Protein AF-A0A2B7ZSB8-F1 (afdb_monomer_lite)

Foldseek 3Di:
DQDLLLVLVLCLLCQVVDPAAEDEEEPVCQVVQVVSQVSNVVRHPHYYYCYNVDDPVVLLVVLLPDQEAEEELDPSQQSNQVSQHQYEYEYQAPVCVVRGRDHPNYHYFWDDDPDDPDPVVCVPDPVSSRVTSHPRGSVSSVVVCVVCVVVD

Sequence (152 aa):
QWPNERWAKLIEKIKDDFDCIFITGSKKDIENSEVLCSLAKAGAKNVHSLAGQFNLNEMICILRNSSLVITIDTGIAHLAAALNKTQLCLIRQVFHMQWRPWGENVHTIYHKYNNVPNKDAAFKKKIFFDYCLENVSVEMVYNKYKEIKSQL

Secondary structure (DSSP, 8-state):
---HHHHHHHHHHHGGG-S-EEE---GGGHHHHHHHHHHHHTT-SSEEE-TTT--HHHHHHHHHH-S-EEEESSHHHHHHHHTT--EEEE---TTHHHHS--STTEEEE----S--S-TTTGGG-HHHHHHHHHT--HHHHHHHHHHHGGG-

Structure (mmCIF, N/CA/C/O backbone):
data_AF-A0A2B7ZSB8-F1
#
_entry.id   AF-A0A2B7ZSB8-F1
#
loop_
_atom_site.group_PDB
_atom_site.id
_atom_site.type_symbol
_atom_site.label_atom_id
_atom_site.label_alt_id
_atom_site.label_comp_id
_atom_site.label_asym_id
_atom_site.label_entity_id
_atom_site.label_seq_id
_atom_site.pdbx_PDB_ins_code
_atom_site.Cartn_x
_atom_site.Cartn_y
_atom_site.Cartn_z
_atom_site.occupancy
_atom_site.B_iso_or_equiv
_atom_site.auth_seq_id
_atom_site.auth_comp_id
_atom_site.auth_asym_id
_atom_site.auth_atom_id
_atom_site.pdbx_PDB_model_num
ATOM 1 N N . GLN A 1 1 ? 11.094 5.403 -3.869 1.00 83.25 1 GLN A N 1
ATOM 2 C CA . GLN A 1 1 ? 9.839 5.150 -3.119 1.00 83.25 1 GLN A CA 1
ATOM 3 C C . GLN A 1 1 ? 8.786 6.129 -3.631 1.00 83.25 1 GLN A C 1
ATOM 5 O O . GLN A 1 1 ? 9.171 7.081 -4.299 1.00 83.25 1 GLN A O 1
ATOM 10 N N . TRP A 1 2 ? 7.491 5.903 -3.392 1.00 91.31 2 TRP A N 1
ATOM 11 C CA . TRP A 1 2 ? 6.488 6.936 -3.689 1.00 91.31 2 TRP A CA 1
ATOM 12 C C . TRP A 1 2 ? 6.487 7.931 -2.517 1.00 91.31 2 TRP A C 1
ATOM 14 O O . TRP A 1 2 ? 6.567 7.459 -1.381 1.00 91.31 2 TRP A O 1
ATOM 24 N N . PRO A 1 3 ? 6.477 9.257 -2.756 1.00 92.44 3 PRO A N 1
ATOM 25 C CA . PRO A 1 3 ? 6.617 10.249 -1.688 1.00 92.44 3 PRO A CA 1
ATOM 26 C C . PRO A 1 3 ? 5.586 10.076 -0.566 1.00 92.44 3 PRO A C 1
ATOM 28 O O . PRO A 1 3 ? 4.410 9.814 -0.841 1.00 92.44 3 PRO A O 1
ATOM 31 N N . ASN A 1 4 ? 6.006 10.261 0.688 1.00 94.25 4 ASN A N 1
ATOM 32 C CA . ASN A 1 4 ? 5.135 10.085 1.854 1.00 94.25 4 ASN A CA 1
ATOM 33 C C . ASN A 1 4 ? 3.936 11.042 1.824 1.00 94.25 4 ASN A C 1
ATOM 35 O O . ASN A 1 4 ? 2.838 10.663 2.213 1.00 94.25 4 ASN A O 1
ATOM 39 N N . GLU A 1 5 ? 4.095 12.246 1.276 1.00 94.50 5 GLU A N 1
ATOM 40 C CA . GLU A 1 5 ? 3.010 13.215 1.107 1.00 94.50 5 GLU A CA 1
ATOM 41 C C . GLU A 1 5 ? 1.927 12.688 0.160 1.00 94.50 5 GLU A C 1
ATOM 43 O O . GLU A 1 5 ? 0.744 12.978 0.332 1.00 94.50 5 GLU A O 1
ATOM 48 N N . ARG A 1 6 ? 2.311 11.900 -0.851 1.00 95.69 6 ARG A N 1
ATOM 49 C CA . ARG A 1 6 ? 1.358 11.287 -1.782 1.00 95.69 6 ARG A CA 1
ATOM 50 C C . ARG A 1 6 ? 0.660 10.088 -1.156 1.00 95.69 6 ARG A C 1
ATOM 52 O O . ARG A 1 6 ? -0.555 9.971 -1.305 1.00 95.69 6 ARG A O 1
ATOM 59 N N . TRP A 1 7 ? 1.389 9.259 -0.408 1.00 96.19 7 TRP A N 1
ATOM 60 C CA . TRP A 1 7 ? 0.782 8.200 0.400 1.00 96.19 7 TRP A CA 1
ATOM 61 C C . TRP A 1 7 ? -0.226 8.767 1.401 1.00 96.19 7 TRP A C 1
ATOM 63 O O . TRP A 1 7 ? -1.350 8.282 1.454 1.00 96.19 7 TRP A O 1
ATOM 73 N N . ALA A 1 8 ? 0.132 9.820 2.137 1.00 96.12 8 ALA A N 1
ATOM 74 C CA . ALA A 1 8 ? -0.745 10.451 3.119 1.00 96.12 8 ALA A CA 1
ATOM 75 C C . ALA A 1 8 ? -2.029 10.998 2.474 1.00 96.12 8 ALA A C 1
ATOM 77 O O . ALA A 1 8 ? -3.122 10.710 2.954 1.00 96.12 8 ALA A O 1
ATOM 78 N N . LYS A 1 9 ? -1.916 11.698 1.336 1.00 96.06 9 LYS A N 1
ATOM 79 C CA . LYS A 1 9 ? -3.078 12.175 0.563 1.00 96.06 9 LYS A CA 1
ATOM 80 C C . LYS A 1 9 ? -3.949 11.039 0.028 1.00 96.06 9 LYS A C 1
ATOM 82 O O . LYS A 1 9 ? -5.166 11.177 -0.038 1.00 96.06 9 LYS A O 1
ATOM 87 N N . LEU A 1 10 ? -3.347 9.923 -0.387 1.00 97.00 10 LEU A N 1
ATOM 88 C CA . LEU A 1 10 ? -4.106 8.747 -0.808 1.00 97.00 10 LEU A CA 1
ATOM 89 C C . LEU A 1 10 ? -4.860 8.134 0.374 1.00 97.00 10 LEU A C 1
ATOM 91 O O . LEU A 1 10 ? -6.052 7.876 0.246 1.00 97.00 10 LEU A O 1
ATOM 95 N N . ILE A 1 11 ? -4.183 7.944 1.512 1.00 96.69 11 ILE A N 1
ATOM 96 C CA . ILE A 1 11 ? -4.782 7.439 2.753 1.00 96.69 11 ILE A CA 1
ATOM 97 C C . ILE A 1 11 ? -5.970 8.317 3.150 1.00 96.69 11 ILE A C 1
ATOM 99 O O . ILE A 1 11 ? -7.056 7.798 3.379 1.00 96.69 11 ILE A O 1
ATOM 103 N N . GLU A 1 12 ? -5.805 9.639 3.141 1.00 95.12 12 GLU A N 1
ATOM 104 C CA . GLU A 1 12 ? -6.879 10.588 3.443 1.00 95.12 12 GLU A CA 1
ATOM 105 C C . GLU A 1 12 ? -8.120 10.388 2.558 1.00 95.12 12 GLU A C 1
ATOM 107 O O . GLU A 1 12 ? -9.242 10.502 3.046 1.00 95.12 12 GLU A O 1
ATOM 112 N N . LYS A 1 13 ? -7.928 10.055 1.276 1.00 95.31 13 LYS A N 1
ATOM 113 C CA . LYS A 1 13 ? -9.011 9.849 0.303 1.00 95.31 13 LYS A CA 1
ATOM 114 C C . LYS A 1 13 ? -9.750 8.519 0.429 1.00 95.31 13 LYS A C 1
ATOM 116 O O . LYS A 1 13 ? -10.858 8.423 -0.096 1.00 95.31 13 LYS A O 1
ATOM 121 N N . ILE A 1 14 ? -9.131 7.501 1.025 1.00 95.25 14 ILE A N 1
ATOM 122 C CA . ILE A 1 14 ? -9.694 6.141 1.104 1.00 95.25 14 ILE A CA 1
ATOM 123 C C . ILE A 1 14 ? -10.042 5.716 2.531 1.00 95.25 14 ILE A C 1
ATOM 125 O O . ILE A 1 14 ? -10.678 4.687 2.712 1.00 95.25 14 ILE A O 1
ATOM 129 N N . LYS A 1 15 ? -9.627 6.482 3.546 1.00 93.75 15 LYS A N 1
ATOM 130 C CA . LYS A 1 15 ? -9.753 6.127 4.969 1.00 93.75 15 LYS A CA 1
ATOM 131 C C . LYS A 1 15 ? -11.164 5.728 5.403 1.00 93.75 15 LYS A C 1
ATOM 133 O O . LYS A 1 15 ? -11.288 4.865 6.255 1.00 93.75 15 LYS A O 1
ATOM 138 N N . ASP A 1 16 ? -12.200 6.348 4.839 1.00 92.69 16 ASP A N 1
ATOM 139 C CA . ASP A 1 16 ? -13.584 6.133 5.277 1.00 92.69 16 ASP A CA 1
ATOM 140 C C . ASP A 1 16 ? -14.125 4.772 4.804 1.00 92.69 16 ASP A C 1
ATOM 142 O O . ASP A 1 16 ? -15.182 4.336 5.250 1.00 92.69 16 ASP A O 1
ATOM 146 N N . ASP A 1 17 ? -13.380 4.088 3.930 1.00 93.44 17 ASP A N 1
ATOM 147 C CA . ASP A 1 17 ? -13.711 2.765 3.406 1.00 93.44 17 ASP A CA 1
ATOM 148 C C . ASP A 1 17 ? -13.032 1.621 4.180 1.00 93.44 17 ASP A C 1
ATOM 150 O O . ASP A 1 17 ? -13.282 0.455 3.880 1.00 93.44 17 ASP A O 1
ATOM 154 N N . PHE A 1 18 ? -12.162 1.925 5.153 1.00 92.81 18 PHE A N 1
ATOM 155 C CA . PHE A 1 18 ? -11.386 0.922 5.886 1.00 92.81 18 PHE A CA 1
ATOM 156 C C . PHE A 1 18 ? -11.367 1.200 7.390 1.00 92.81 18 PHE A C 1
ATOM 158 O O . PHE A 1 18 ? -11.020 2.296 7.823 1.00 92.81 18 PHE A O 1
ATOM 165 N N . ASP A 1 19 ? -11.618 0.168 8.199 1.00 91.94 19 ASP A N 1
ATOM 166 C CA . ASP A 1 19 ? -11.548 0.279 9.662 1.00 91.94 19 ASP A CA 1
ATOM 167 C C . ASP A 1 19 ? -10.132 0.601 10.158 1.00 91.94 19 ASP A C 1
ATOM 169 O O . ASP A 1 19 ? -9.959 1.368 11.106 1.00 91.94 19 ASP A O 1
ATOM 173 N N . CYS A 1 20 ? -9.120 0.013 9.511 1.00 94.06 20 CYS A N 1
ATOM 174 C CA . CYS A 1 20 ? -7.710 0.130 9.868 1.00 94.06 20 CYS A CA 1
ATOM 175 C C . CYS A 1 20 ? -6.823 0.139 8.620 1.00 94.06 20 CYS A C 1
ATOM 177 O O . CYS A 1 20 ? -7.020 -0.645 7.692 1.00 94.06 20 CYS A O 1
ATOM 179 N N . ILE A 1 21 ? -5.782 0.974 8.638 1.00 96.12 21 ILE A N 1
ATOM 180 C CA . ILE A 1 21 ? -4.743 1.019 7.604 1.00 96.12 21 ILE A CA 1
ATOM 181 C C . ILE A 1 21 ? -3.390 0.716 8.246 1.00 96.12 21 ILE A C 1
ATOM 183 O O . ILE A 1 21 ? -2.941 1.412 9.160 1.00 96.12 21 ILE A O 1
ATOM 187 N N . PHE A 1 22 ? -2.717 -0.310 7.729 1.00 96.31 22 PHE A N 1
ATOM 188 C CA . PHE A 1 22 ? -1.401 -0.729 8.198 1.00 96.31 22 PHE A CA 1
ATOM 189 C C . PHE A 1 22 ? -0.312 -0.378 7.187 1.00 96.31 22 PHE A C 1
ATOM 191 O O . PHE A 1 22 ? -0.361 -0.793 6.030 1.00 96.31 22 PHE A O 1
ATOM 198 N N . ILE A 1 23 ? 0.703 0.354 7.640 1.00 95.94 23 ILE A N 1
ATOM 199 C CA . ILE A 1 23 ? 1.911 0.642 6.867 1.00 95.94 23 ILE A CA 1
ATOM 200 C C . ILE A 1 23 ? 2.951 -0.410 7.234 1.00 95.94 23 ILE A C 1
ATOM 202 O O . ILE A 1 23 ? 3.318 -0.557 8.398 1.00 95.94 23 ILE A O 1
ATOM 206 N N . THR A 1 24 ? 3.402 -1.172 6.245 1.00 94.81 24 THR A N 1
ATOM 207 C CA . THR A 1 24 ? 4.331 -2.288 6.443 1.00 94.81 24 THR A CA 1
ATOM 208 C C . THR A 1 24 ? 5.684 -1.998 5.806 1.00 94.81 24 THR A C 1
ATOM 210 O O . THR A 1 24 ? 5.816 -1.144 4.930 1.00 94.81 24 THR A O 1
ATOM 213 N N . GLY A 1 25 ? 6.704 -2.722 6.253 1.00 92.56 25 GLY A N 1
ATOM 214 C CA . GLY A 1 25 ? 8.066 -2.560 5.770 1.00 92.56 25 GLY A CA 1
ATOM 215 C C . GLY A 1 25 ? 9.046 -3.405 6.569 1.00 92.56 25 GLY A C 1
ATOM 216 O O . GLY A 1 25 ? 8.696 -4.019 7.579 1.00 92.56 25 GLY A O 1
ATOM 217 N N . SER A 1 26 ? 10.289 -3.447 6.110 1.00 93.19 26 SER A N 1
ATOM 218 C CA . SER A 1 26 ? 11.379 -4.083 6.842 1.00 93.19 26 SER A CA 1
ATOM 219 C C . SER A 1 26 ? 11.836 -3.212 8.019 1.00 93.19 26 SER A C 1
ATOM 221 O O . SER A 1 26 ? 11.394 -2.077 8.188 1.00 93.19 26 SER A O 1
ATOM 223 N N . LYS A 1 27 ? 12.799 -3.700 8.810 1.00 94.62 27 LYS A N 1
ATOM 224 C CA . LYS A 1 27 ? 13.434 -2.901 9.875 1.00 94.62 27 LYS A CA 1
ATOM 225 C C . LYS A 1 27 ? 14.059 -1.593 9.369 1.00 94.62 27 LYS A C 1
ATOM 227 O O . LYS A 1 27 ? 14.171 -0.644 10.129 1.00 94.62 27 LYS A O 1
ATOM 232 N N . LYS A 1 28 ? 14.457 -1.534 8.093 1.00 95.25 28 LYS A N 1
ATOM 233 C CA . LYS A 1 28 ? 15.032 -0.326 7.479 1.00 95.25 28 LYS A CA 1
ATOM 234 C C . LYS A 1 28 ? 13.978 0.735 7.156 1.00 95.25 28 LYS A C 1
ATOM 236 O O . LYS A 1 28 ? 14.337 1.876 6.906 1.00 95.25 28 LYS A O 1
ATOM 241 N N . ASP A 1 29 ? 12.702 0.358 7.153 1.00 94.62 29 ASP A N 1
ATOM 242 C CA . ASP A 1 29 ? 11.590 1.224 6.767 1.00 94.62 29 ASP A CA 1
ATOM 243 C C . ASP A 1 29 ? 10.865 1.826 7.982 1.00 94.62 29 ASP A C 1
ATOM 245 O O . ASP A 1 29 ? 9.878 2.531 7.791 1.00 94.62 29 ASP A O 1
ATOM 249 N N . ILE A 1 30 ? 11.323 1.553 9.215 1.00 96.50 30 ILE A N 1
ATOM 250 C CA . ILE A 1 30 ? 10.674 1.993 10.465 1.00 96.50 30 ILE A CA 1
ATOM 251 C C . ILE A 1 30 ? 10.502 3.513 10.482 1.00 96.50 30 ILE A C 1
ATOM 253 O O . ILE A 1 30 ? 9.370 3.989 10.502 1.00 96.50 30 ILE A O 1
ATOM 257 N N . GLU A 1 31 ? 11.603 4.258 10.373 1.00 96.75 31 GLU A N 1
ATOM 258 C CA . GLU A 1 31 ? 11.595 5.726 10.420 1.00 96.75 31 GLU A CA 1
ATOM 259 C C . GLU A 1 31 ? 10.701 6.319 9.320 1.00 96.75 31 GLU A C 1
ATOM 261 O O . GLU A 1 31 ? 9.824 7.141 9.582 1.00 96.75 31 GLU A O 1
ATOM 266 N N . ASN A 1 32 ? 10.840 5.835 8.081 1.00 95.81 32 ASN A N 1
ATOM 267 C CA . ASN A 1 32 ? 10.019 6.314 6.970 1.00 95.81 32 ASN A CA 1
ATOM 268 C C . ASN A 1 32 ? 8.521 6.009 7.169 1.00 95.81 32 ASN A C 1
ATOM 270 O O . ASN A 1 32 ? 7.664 6.819 6.814 1.00 95.81 32 ASN A O 1
ATOM 274 N N . SER A 1 33 ? 8.195 4.849 7.743 1.00 95.38 33 SER A N 1
ATOM 275 C CA . SER A 1 33 ? 6.812 4.446 8.021 1.00 95.38 33 SER A CA 1
ATOM 276 C C . SER A 1 33 ? 6.199 5.262 9.158 1.00 95.38 33 SER A C 1
ATOM 278 O O . SER A 1 33 ? 5.019 5.594 9.099 1.00 95.38 33 SER A O 1
ATOM 280 N N . GLU A 1 34 ? 6.986 5.636 10.168 1.00 95.00 34 GLU A N 1
ATOM 281 C CA . GLU A 1 34 ? 6.561 6.528 11.253 1.00 95.00 34 GLU A CA 1
ATOM 282 C C . GLU A 1 34 ? 6.287 7.952 10.758 1.00 95.00 34 GLU A C 1
ATOM 284 O O . GLU A 1 34 ? 5.270 8.548 11.133 1.00 95.00 34 GLU A O 1
ATOM 289 N N . VAL A 1 35 ? 7.133 8.473 9.861 1.00 95.75 35 VAL A N 1
ATOM 290 C CA . VAL A 1 35 ? 6.884 9.749 9.170 1.00 95.75 35 VAL A CA 1
ATOM 291 C C . VAL A 1 35 ? 5.563 9.684 8.406 1.00 95.75 35 VAL A C 1
ATOM 293 O O . VAL A 1 35 ? 4.706 10.552 8.583 1.00 95.75 35 VAL A O 1
ATOM 296 N N . LEU A 1 36 ? 5.349 8.635 7.607 1.00 95.75 36 LEU A N 1
ATOM 297 C CA . LEU A 1 36 ? 4.101 8.472 6.863 1.00 95.75 36 LEU A CA 1
ATOM 298 C C . LEU A 1 36 ? 2.882 8.346 7.790 1.00 95.75 36 LEU A C 1
ATOM 300 O O . LEU A 1 36 ? 1.877 9.018 7.567 1.00 95.75 36 LEU A O 1
ATOM 304 N N . CYS A 1 37 ? 2.965 7.535 8.847 1.00 94.00 37 CYS A N 1
ATOM 305 C CA . CYS A 1 37 ? 1.917 7.444 9.863 1.00 94.00 37 CYS A CA 1
ATOM 306 C C . CYS A 1 37 ? 1.575 8.815 10.448 1.00 94.00 37 CYS A C 1
ATOM 308 O O . CYS A 1 37 ? 0.399 9.134 10.608 1.00 94.00 37 CYS A O 1
ATOM 310 N N . SER A 1 38 ? 2.586 9.622 10.765 1.00 93.50 38 SER A N 1
ATOM 311 C CA . SER A 1 38 ? 2.394 10.948 11.356 1.00 93.50 38 SER A CA 1
ATOM 312 C C . SER A 1 38 ? 1.684 11.898 10.392 1.00 93.50 38 SER A C 1
ATOM 314 O O . SER A 1 38 ? 0.737 12.572 10.791 1.00 93.50 38 SER A O 1
ATOM 316 N N . LEU A 1 39 ? 2.065 11.890 9.110 1.00 94.50 39 LEU A N 1
ATOM 317 C CA . LEU A 1 39 ? 1.387 12.668 8.068 1.00 94.50 39 LEU A CA 1
ATOM 318 C C . LEU A 1 39 ? -0.059 12.200 7.849 1.00 94.50 39 LEU A C 1
ATOM 320 O O . LEU A 1 39 ? -0.965 13.016 7.701 1.00 94.50 39 LEU A O 1
ATOM 324 N N . ALA A 1 40 ? -0.289 10.887 7.849 1.00 91.38 40 ALA A N 1
ATOM 325 C CA . ALA A 1 40 ? -1.603 10.300 7.606 1.00 91.38 40 ALA A CA 1
ATOM 326 C C . ALA A 1 40 ? -2.582 10.511 8.773 1.00 91.38 40 ALA A C 1
ATOM 328 O O . ALA A 1 40 ? -3.782 10.656 8.540 1.00 91.38 40 ALA A O 1
ATOM 329 N N . LYS A 1 41 ? -2.092 10.576 10.019 1.00 83.06 41 LYS A N 1
ATOM 330 C CA . LYS A 1 41 ? -2.922 10.786 11.220 1.00 83.06 41 LYS A CA 1
ATOM 331 C C . LYS A 1 41 ? -3.652 12.128 11.249 1.00 83.06 41 LYS A C 1
ATOM 333 O O . LYS A 1 41 ? -4.689 12.229 11.897 1.00 83.06 41 LYS A O 1
ATOM 338 N N . ALA A 1 42 ? -3.166 13.131 10.517 1.00 73.56 42 ALA A N 1
ATOM 339 C CA . ALA A 1 42 ? -3.899 14.382 10.326 1.00 73.56 42 ALA A CA 1
ATOM 340 C C . ALA A 1 42 ? -5.232 14.163 9.583 1.00 73.56 42 ALA A C 1
ATOM 342 O O . ALA A 1 42 ? -6.190 14.901 9.798 1.00 73.56 42 ALA A O 1
ATOM 343 N N . GLY A 1 43 ? -5.299 13.127 8.740 1.00 69.56 43 GLY A N 1
ATOM 344 C CA . GLY A 1 43 ? -6.471 12.767 7.954 1.00 69.56 43 GLY A CA 1
ATOM 345 C C . GLY A 1 43 ? -7.248 11.565 8.495 1.00 69.56 43 GLY A C 1
ATOM 346 O O . GLY A 1 43 ? -8.466 11.560 8.369 1.00 69.56 43 GLY A O 1
ATOM 347 N N . ALA A 1 44 ? -6.603 10.557 9.091 1.00 78.81 44 ALA A N 1
ATOM 348 C CA . ALA A 1 44 ? -7.216 9.265 9.429 1.00 78.81 44 ALA A CA 1
ATOM 349 C C . ALA A 1 44 ? -6.864 8.785 10.850 1.00 78.81 44 ALA A C 1
ATOM 351 O O . ALA A 1 44 ? -5.704 8.814 11.254 1.00 78.81 44 ALA A O 1
ATOM 352 N N . LYS A 1 45 ? -7.859 8.304 11.612 1.00 75.88 45 LYS A N 1
ATOM 353 C CA . LYS A 1 45 ? -7.678 7.944 13.034 1.00 75.88 45 LYS A CA 1
ATOM 354 C C . LYS A 1 45 ? -6.958 6.604 13.254 1.00 75.88 45 LYS A C 1
ATOM 356 O O . LYS A 1 45 ? -6.172 6.500 14.190 1.00 75.88 45 LYS A O 1
ATOM 361 N N . ASN A 1 46 ? -7.169 5.622 12.375 1.00 91.25 46 ASN A N 1
ATOM 362 C CA . ASN A 1 46 ? -6.715 4.237 12.566 1.00 91.25 46 ASN A CA 1
ATOM 363 C C . ASN A 1 46 ? -5.597 3.853 11.582 1.00 91.25 46 ASN A C 1
ATOM 365 O O . ASN A 1 46 ? -5.729 2.917 10.792 1.00 91.25 46 ASN A O 1
ATOM 369 N N . VAL A 1 47 ? -4.494 4.610 11.599 1.00 95.12 47 VAL A N 1
ATOM 370 C CA . VAL A 1 47 ? -3.305 4.343 10.771 1.00 95.12 47 VAL A CA 1
ATOM 371 C C . VAL A 1 47 ? -2.127 3.947 11.656 1.00 95.12 47 VAL A C 1
ATOM 373 O O . VAL A 1 47 ? -1.691 4.729 12.508 1.00 95.12 47 VAL A O 1
ATOM 376 N N . HIS A 1 48 ? -1.580 2.753 11.427 1.00 95.25 48 HIS A N 1
ATOM 377 C CA . HIS A 1 48 ? -0.535 2.165 12.267 1.00 95.25 48 HIS A CA 1
ATOM 378 C C . HIS A 1 48 ? 0.652 1.669 11.440 1.00 95.25 48 HIS A C 1
ATOM 380 O O . HIS A 1 48 ? 0.478 1.051 10.391 1.00 95.25 48 HIS A O 1
ATOM 386 N N . SER A 1 49 ? 1.865 1.905 11.940 1.00 95.81 49 SER A N 1
ATOM 387 C CA . SER A 1 49 ? 3.083 1.336 11.368 1.00 95.81 49 SER A CA 1
ATOM 388 C C . SER A 1 49 ? 3.320 -0.031 11.994 1.00 95.81 49 SER A C 1
ATOM 390 O O . SER A 1 49 ? 3.362 -0.158 13.216 1.00 95.81 49 SER A O 1
ATOM 392 N N . LEU A 1 50 ? 3.482 -1.036 11.140 1.00 95.75 50 LEU A N 1
ATOM 393 C CA . LEU A 1 50 ? 3.909 -2.395 11.470 1.00 95.75 50 LEU A CA 1
ATOM 394 C C . LEU A 1 50 ? 5.324 -2.678 10.932 1.00 95.75 50 LEU A C 1
ATOM 396 O O . LEU A 1 50 ? 5.772 -3.828 10.907 1.00 95.75 50 LEU A O 1
ATOM 400 N N . ALA A 1 51 ? 6.025 -1.651 10.441 1.00 96.00 51 ALA A N 1
ATOM 401 C CA . ALA A 1 51 ? 7.345 -1.806 9.847 1.00 96.00 51 ALA A CA 1
ATOM 402 C C . ALA A 1 51 ? 8.331 -2.424 10.848 1.00 96.00 51 ALA A C 1
ATOM 404 O O . ALA A 1 51 ? 8.411 -2.018 12.004 1.00 96.00 51 ALA A O 1
ATOM 405 N N . GLY A 1 52 ? 9.061 -3.448 10.405 1.00 95.00 52 GLY A N 1
ATOM 406 C CA . GLY A 1 52 ? 10.048 -4.153 11.223 1.00 95.00 52 GLY A CA 1
ATOM 407 C C . GLY A 1 52 ? 9.492 -5.007 12.369 1.00 95.00 52 GLY A C 1
ATOM 408 O O . GLY A 1 52 ? 10.299 -5.631 13.057 1.00 95.00 52 GLY A O 1
ATOM 409 N N . GLN A 1 53 ? 8.168 -5.068 12.561 1.00 95.56 53 GLN A N 1
ATOM 410 C CA . GLN A 1 53 ? 7.540 -5.824 13.655 1.00 95.56 53 GLN A CA 1
ATOM 411 C C . GLN A 1 53 ? 7.334 -7.304 13.325 1.00 95.56 53 GLN A C 1
ATOM 413 O O . GLN A 1 53 ? 7.355 -8.131 14.229 1.00 95.56 53 GLN A O 1
ATOM 418 N N . PHE A 1 54 ? 7.174 -7.635 12.041 1.00 93.88 54 PHE A N 1
ATOM 419 C CA . PHE A 1 54 ? 6.838 -8.984 11.591 1.00 93.88 54 PHE A CA 1
ATOM 420 C C . PHE A 1 54 ? 7.924 -9.591 10.709 1.00 93.88 54 PHE A C 1
ATOM 422 O O . PHE A 1 54 ? 8.529 -8.919 9.866 1.00 93.88 54 PHE A O 1
ATOM 429 N N . ASN A 1 55 ? 8.141 -10.892 10.876 1.00 94.00 55 ASN A N 1
ATOM 430 C CA . ASN A 1 55 ? 8.902 -11.697 9.933 1.00 94.00 55 ASN A CA 1
ATOM 431 C C . ASN A 1 55 ? 8.054 -12.045 8.691 1.00 94.00 55 ASN A C 1
ATOM 433 O O . ASN A 1 55 ? 6.876 -11.703 8.590 1.00 94.00 55 ASN A O 1
ATOM 437 N N . LEU A 1 56 ? 8.657 -12.735 7.720 1.00 92.25 56 LEU A N 1
ATOM 438 C CA . LEU A 1 56 ? 7.999 -13.054 6.452 1.00 92.25 56 LEU A CA 1
ATOM 439 C C . LEU A 1 56 ? 6.734 -13.919 6.617 1.00 92.25 56 LEU A C 1
ATOM 441 O O . LEU A 1 56 ? 5.734 -13.669 5.947 1.00 92.25 56 LEU A O 1
ATOM 445 N N . ASN A 1 57 ? 6.763 -14.908 7.513 1.00 94.12 57 ASN A N 1
ATOM 446 C CA . ASN A 1 57 ? 5.628 -15.805 7.746 1.00 94.12 57 ASN A CA 1
ATOM 447 C C . ASN A 1 57 ? 4.464 -15.064 8.413 1.00 94.12 57 ASN A C 1
ATOM 449 O O . ASN A 1 57 ? 3.311 -15.237 8.030 1.00 94.12 57 ASN A O 1
ATOM 453 N N . GLU A 1 58 ? 4.766 -14.194 9.372 1.00 95.44 58 GLU A N 1
ATOM 454 C CA . GLU A 1 58 ? 3.764 -13.347 10.025 1.00 95.44 58 GLU A CA 1
ATOM 455 C C . GLU A 1 58 ? 3.176 -12.322 9.049 1.00 95.44 58 GLU A C 1
ATOM 457 O O . GLU A 1 58 ? 1.964 -12.118 9.018 1.00 95.44 58 GLU A O 1
ATOM 462 N N . MET A 1 59 ? 4.006 -11.742 8.178 1.00 95.69 59 MET A N 1
ATOM 463 C CA . MET A 1 59 ? 3.546 -10.838 7.124 1.00 95.69 59 MET A CA 1
ATOM 464 C C . MET A 1 59 ? 2.566 -11.529 6.169 1.00 95.69 59 MET A C 1
ATOM 466 O O . MET A 1 59 ? 1.557 -10.939 5.793 1.00 95.69 59 MET A O 1
ATOM 470 N N . ILE A 1 60 ? 2.804 -12.796 5.816 1.00 95.69 60 ILE A N 1
ATOM 471 C CA . ILE A 1 60 ? 1.852 -13.591 5.026 1.00 95.69 60 ILE A CA 1
ATOM 47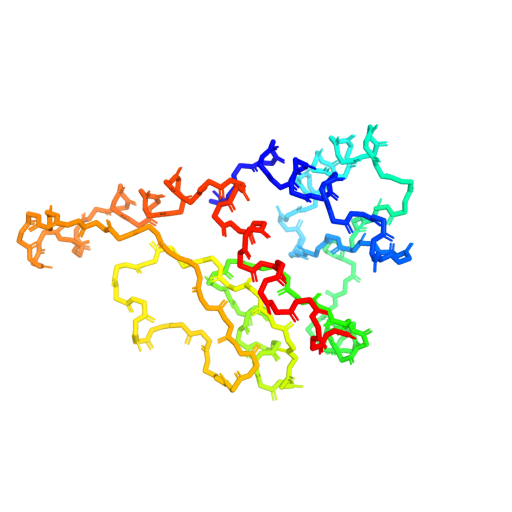2 C C . ILE A 1 60 ? 0.495 -13.686 5.738 1.00 95.69 60 ILE A C 1
ATOM 474 O O . ILE A 1 60 ? -0.542 -13.569 5.084 1.00 95.69 60 ILE A O 1
ATOM 478 N N . CYS A 1 61 ? 0.473 -13.854 7.063 1.00 95.69 61 CYS A N 1
ATOM 479 C CA . CYS A 1 61 ? -0.771 -13.858 7.836 1.00 95.69 61 CYS A CA 1
ATOM 480 C C . CYS A 1 61 ? -1.483 -12.500 7.794 1.00 95.69 61 CYS A C 1
ATOM 482 O O . CYS A 1 61 ? -2.701 -12.470 7.620 1.00 95.69 61 CYS A O 1
ATOM 484 N N . ILE A 1 62 ? -0.749 -11.387 7.884 1.00 95.00 62 ILE A N 1
ATOM 485 C CA . ILE A 1 62 ? -1.323 -10.040 7.741 1.00 95.00 62 ILE A CA 1
ATOM 486 C C . ILE A 1 62 ? -1.928 -9.855 6.343 1.00 95.00 62 ILE A C 1
ATOM 488 O O . ILE A 1 62 ? -3.103 -9.514 6.225 1.00 95.00 62 ILE A O 1
ATOM 492 N N . LEU A 1 63 ? -1.173 -10.166 5.285 1.00 96.19 63 LEU A N 1
ATOM 493 C CA . LEU A 1 63 ? -1.642 -10.067 3.898 1.00 96.19 63 LEU A CA 1
ATOM 494 C C . LEU A 1 63 ? -2.867 -10.953 3.639 1.00 96.19 63 LEU A C 1
ATOM 496 O O . LEU A 1 63 ? -3.775 -10.568 2.912 1.00 96.19 63 LEU A O 1
ATOM 500 N N . ARG A 1 64 ? -2.945 -12.141 4.250 1.00 96.00 64 ARG A N 1
ATOM 501 C CA . ARG A 1 64 ? -4.128 -13.008 4.128 1.00 96.00 64 ARG A CA 1
ATOM 502 C C . ARG A 1 64 ? -5.404 -12.360 4.661 1.00 96.00 64 ARG A C 1
ATOM 504 O O . ARG A 1 64 ? -6.469 -12.664 4.127 1.00 96.00 64 ARG A O 1
ATOM 511 N N . ASN A 1 65 ? -5.300 -11.481 5.650 1.00 94.44 65 ASN A N 1
ATOM 512 C CA . ASN A 1 65 ? -6.439 -10.825 6.291 1.00 94.44 65 ASN A CA 1
ATOM 513 C C . ASN A 1 65 ? -6.687 -9.393 5.784 1.00 94.44 65 ASN A C 1
ATOM 515 O O . ASN A 1 65 ? -7.613 -8.743 6.254 1.00 94.44 65 ASN A O 1
ATOM 519 N N . SER A 1 66 ? -5.896 -8.887 4.833 1.00 95.38 66 SER A N 1
ATOM 520 C CA . SER A 1 66 ? -6.119 -7.560 4.253 1.00 95.38 66 SER A CA 1
ATOM 521 C C . SER A 1 66 ? -7.132 -7.610 3.109 1.00 95.38 66 SER A C 1
ATOM 523 O O . SER A 1 66 ? -6.972 -8.427 2.196 1.00 95.38 66 SER A O 1
ATOM 525 N N . SER A 1 67 ? -8.101 -6.693 3.107 1.00 95.75 67 SER A N 1
ATOM 526 C CA . SER A 1 67 ? -9.053 -6.518 1.998 1.00 95.75 67 SER A CA 1
ATOM 527 C C . SER A 1 67 ? -8.391 -5.932 0.746 1.00 95.75 67 SER A C 1
ATOM 529 O O . SER A 1 67 ? -8.717 -6.316 -0.371 1.00 95.75 67 SER A O 1
ATOM 531 N N . LEU A 1 68 ? -7.419 -5.031 0.928 1.00 97.25 68 LEU A N 1
ATOM 532 C CA . LEU A 1 68 ? -6.676 -4.387 -0.153 1.00 97.25 68 LEU A CA 1
ATOM 533 C C . LEU A 1 68 ? -5.204 -4.212 0.228 1.00 97.25 68 LEU A C 1
ATOM 535 O O . LEU A 1 68 ? -4.889 -3.767 1.331 1.00 97.25 68 LEU A O 1
ATOM 539 N N . VAL A 1 69 ? -4.307 -4.478 -0.721 1.00 97.38 69 VAL A N 1
ATOM 540 C CA . VAL A 1 69 ? -2.877 -4.160 -0.607 1.00 97.38 69 VAL A CA 1
ATOM 541 C C . VAL A 1 69 ? -2.518 -3.070 -1.614 1.00 97.38 69 VAL A C 1
ATOM 543 O O . VAL A 1 69 ? -2.597 -3.283 -2.820 1.00 97.38 69 VAL A O 1
ATOM 546 N N . ILE A 1 70 ? -2.090 -1.898 -1.146 1.00 97.12 70 ILE A N 1
ATOM 547 C CA . ILE A 1 70 ? -1.538 -0.853 -2.021 1.00 97.12 70 ILE A CA 1
ATOM 548 C C . ILE A 1 70 ? -0.029 -0.817 -1.816 1.00 97.12 70 ILE A C 1
ATOM 550 O O . ILE A 1 70 ? 0.448 -0.623 -0.702 1.00 97.12 70 ILE A O 1
ATOM 554 N N . THR A 1 71 ? 0.732 -1.045 -2.882 1.00 94.75 71 THR A N 1
ATOM 555 C CA . THR A 1 71 ? 2.183 -1.236 -2.783 1.00 94.75 71 THR A CA 1
ATOM 556 C C . THR A 1 71 ? 2.909 -0.756 -4.034 1.00 94.75 71 THR A C 1
ATOM 558 O O . THR A 1 71 ? 2.299 -0.386 -5.036 1.00 94.75 71 THR A O 1
ATOM 561 N N . ILE A 1 72 ? 4.234 -0.753 -3.971 1.00 91.94 72 ILE A N 1
ATOM 562 C CA . ILE A 1 72 ? 5.116 -0.637 -5.131 1.00 91.94 72 ILE A CA 1
ATOM 563 C C . ILE A 1 72 ? 5.650 -2.019 -5.517 1.00 91.94 72 ILE A C 1
ATOM 565 O O . ILE A 1 72 ? 5.622 -2.947 -4.710 1.00 91.94 72 ILE A O 1
ATOM 569 N N . ASP A 1 73 ? 6.192 -2.125 -6.728 1.00 87.25 73 ASP A N 1
ATOM 570 C CA . ASP A 1 73 ? 6.828 -3.337 -7.264 1.00 87.25 73 ASP A CA 1
ATOM 571 C C . ASP A 1 73 ? 7.992 -3.837 -6.370 1.00 87.25 73 ASP A C 1
ATOM 573 O O . ASP A 1 73 ? 9.134 -3.376 -6.466 1.00 87.25 73 ASP A O 1
ATOM 577 N N . THR A 1 74 ? 7.657 -4.700 -5.405 1.00 88.38 74 THR A N 1
ATOM 578 C CA . THR A 1 74 ? 8.498 -5.223 -4.314 1.00 88.38 74 THR A CA 1
ATOM 579 C C . THR A 1 74 ? 8.085 -6.657 -3.985 1.00 88.38 74 THR A C 1
ATOM 581 O O . THR A 1 74 ? 7.002 -7.101 -4.362 1.00 88.38 74 THR A O 1
ATOM 584 N N . GLY A 1 75 ? 8.896 -7.378 -3.201 1.00 90.31 75 GLY A N 1
ATOM 585 C CA . GLY A 1 75 ? 8.573 -8.747 -2.771 1.00 90.31 75 GLY A CA 1
ATOM 586 C C . GLY A 1 75 ? 7.196 -8.893 -2.104 1.00 90.31 75 GLY A C 1
ATOM 587 O O . GLY A 1 75 ? 6.514 -9.887 -2.333 1.00 90.31 75 GLY A O 1
ATOM 588 N N . ILE A 1 76 ? 6.738 -7.881 -1.356 1.00 92.56 76 ILE A N 1
ATOM 589 C CA . ILE A 1 76 ? 5.406 -7.877 -0.725 1.00 92.56 76 ILE A CA 1
ATOM 590 C C . ILE A 1 76 ? 4.286 -7.868 -1.774 1.00 92.56 76 ILE A C 1
ATOM 592 O O . ILE A 1 76 ? 3.280 -8.549 -1.590 1.00 92.56 76 ILE A O 1
ATOM 596 N N . ALA A 1 77 ? 4.475 -7.173 -2.900 1.00 94.44 77 ALA A N 1
ATOM 597 C CA . ALA A 1 77 ? 3.516 -7.160 -4.004 1.00 94.44 77 ALA A CA 1
ATOM 598 C C . ALA A 1 77 ? 3.339 -8.558 -4.617 1.00 94.44 77 ALA A C 1
ATOM 600 O O . ALA A 1 77 ? 2.217 -9.021 -4.836 1.00 94.44 77 ALA A O 1
ATOM 601 N N . HIS A 1 78 ? 4.446 -9.277 -4.822 1.00 94.50 78 HIS A N 1
ATOM 602 C CA . HIS A 1 78 ? 4.416 -10.653 -5.319 1.00 94.50 78 HIS A CA 1
ATOM 603 C C . HIS A 1 78 ? 3.791 -11.626 -4.318 1.00 94.50 78 HIS A C 1
ATOM 605 O O . HIS A 1 78 ? 3.023 -12.497 -4.718 1.00 94.50 78 HIS A O 1
ATOM 611 N N . LEU A 1 79 ? 4.068 -11.468 -3.021 1.00 95.31 79 LEU A N 1
ATOM 612 C CA . LEU A 1 79 ? 3.448 -12.294 -1.981 1.00 95.31 79 LEU A CA 1
ATOM 613 C C . LEU A 1 79 ? 1.937 -12.073 -1.913 1.00 95.31 79 LEU A C 1
ATOM 615 O O . LEU A 1 79 ? 1.187 -13.043 -1.876 1.00 95.31 79 LEU A O 1
ATOM 619 N N . ALA A 1 80 ? 1.480 -10.819 -1.963 1.00 96.38 80 ALA A N 1
ATOM 620 C CA . ALA A 1 80 ? 0.055 -10.506 -2.034 1.00 96.38 80 ALA A CA 1
ATOM 621 C C . ALA A 1 80 ? -0.602 -11.143 -3.273 1.00 96.38 80 ALA A C 1
ATOM 623 O O . ALA A 1 80 ? -1.697 -11.694 -3.175 1.00 96.38 80 ALA A O 1
ATOM 624 N N . ALA A 1 81 ? 0.097 -11.146 -4.414 1.00 96.19 81 ALA A N 1
ATOM 625 C CA . ALA A 1 81 ? -0.377 -11.766 -5.650 1.00 96.19 81 ALA A CA 1
ATOM 626 C C . ALA A 1 81 ? -0.506 -13.289 -5.519 1.00 96.19 81 ALA A C 1
ATOM 628 O O . ALA A 1 81 ? -1.542 -13.853 -5.859 1.00 96.19 81 ALA A O 1
ATOM 629 N N . ALA A 1 82 ? 0.509 -13.946 -4.951 1.00 96.12 82 ALA A N 1
ATOM 630 C CA . ALA A 1 82 ? 0.503 -15.386 -4.696 1.00 96.12 82 ALA A CA 1
ATOM 631 C C . ALA A 1 82 ? -0.605 -15.813 -3.714 1.00 96.12 82 ALA A C 1
ATOM 633 O O . ALA A 1 82 ? -1.078 -16.944 -3.760 1.00 96.12 82 ALA A O 1
ATOM 634 N N . LEU A 1 83 ? -1.038 -14.902 -2.838 1.00 96.19 83 LEU A N 1
ATOM 635 C CA . LEU A 1 83 ? -2.163 -15.089 -1.917 1.00 96.19 83 LEU A CA 1
ATOM 636 C C . LEU A 1 83 ? -3.524 -14.712 -2.531 1.00 96.19 83 LEU A C 1
ATOM 638 O O . LEU A 1 83 ? -4.524 -14.681 -1.811 1.00 96.19 83 LEU A O 1
ATOM 642 N N . ASN A 1 84 ? -3.557 -14.405 -3.832 1.00 96.12 84 ASN A N 1
ATOM 643 C CA . ASN A 1 84 ? -4.717 -13.929 -4.583 1.00 96.12 84 ASN A CA 1
ATOM 644 C C . ASN A 1 84 ? -5.421 -12.714 -3.947 1.00 96.12 84 ASN A C 1
ATOM 646 O O . ASN A 1 84 ? -6.646 -12.590 -3.998 1.00 96.12 84 ASN A O 1
ATOM 650 N N . LYS A 1 85 ? -4.653 -11.827 -3.303 1.00 96.44 85 LYS A N 1
ATOM 651 C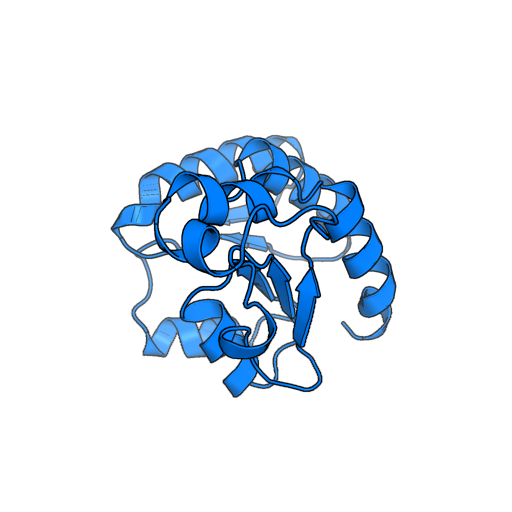 CA . LYS A 1 85 ? -5.189 -10.623 -2.663 1.00 96.44 85 LYS A CA 1
ATOM 652 C C . LYS A 1 85 ? -5.366 -9.506 -3.675 1.00 96.44 85 LYS A C 1
ATOM 654 O O . LYS A 1 85 ? -4.473 -9.266 -4.492 1.00 96.44 85 LYS A O 1
ATOM 659 N N . THR A 1 86 ? -6.490 -8.801 -3.564 1.00 96.69 86 THR A N 1
ATOM 660 C CA . THR A 1 86 ? -6.743 -7.576 -4.319 1.00 96.69 86 THR A CA 1
ATOM 661 C C . THR A 1 86 ? -5.651 -6.569 -4.017 1.00 96.69 86 THR A C 1
ATOM 663 O O . THR A 1 86 ? -5.395 -6.235 -2.856 1.00 96.69 86 THR A O 1
ATOM 666 N N . GLN A 1 87 ? -4.968 -6.111 -5.064 1.00 96.44 87 GLN A N 1
ATOM 667 C CA . GLN A 1 87 ? -3.876 -5.168 -4.903 1.00 96.44 87 GLN A CA 1
ATOM 668 C C . GLN A 1 87 ? -3.822 -4.100 -5.988 1.00 96.44 87 GLN A C 1
ATOM 670 O O . GLN A 1 87 ? -4.084 -4.348 -7.167 1.00 96.44 87 GLN A O 1
ATOM 675 N N . LEU A 1 88 ? -3.388 -2.914 -5.571 1.00 96.38 88 LEU A N 1
ATOM 676 C CA . LEU A 1 88 ? -2.963 -1.825 -6.437 1.00 96.38 88 LEU A CA 1
ATOM 677 C C . LEU A 1 88 ? -1.437 -1.734 -6.380 1.00 96.38 88 LEU A C 1
ATOM 679 O O . LEU A 1 88 ? -0.872 -1.277 -5.385 1.00 96.38 88 LEU A O 1
ATOM 683 N N . CYS A 1 89 ? -0.765 -2.162 -7.446 1.00 94.56 89 CYS A N 1
ATOM 684 C CA . CYS A 1 89 ? 0.692 -2.147 -7.529 1.00 94.56 89 CYS A CA 1
ATOM 685 C C . CYS A 1 89 ? 1.180 -0.986 -8.404 1.00 94.56 89 CYS A C 1
ATOM 687 O O . CYS A 1 89 ? 0.975 -0.969 -9.621 1.00 94.56 89 CYS A O 1
ATOM 689 N N . LEU A 1 90 ? 1.863 -0.023 -7.789 1.00 93.00 90 LEU A N 1
ATOM 690 C CA . LEU A 1 90 ? 2.503 1.100 -8.464 1.00 93.00 90 LEU A CA 1
ATOM 691 C C . LEU A 1 90 ? 3.834 0.632 -9.066 1.00 93.00 90 LEU A C 1
ATOM 693 O O . LEU A 1 90 ? 4.779 0.287 -8.347 1.00 93.00 90 LEU A O 1
ATOM 697 N N . ILE A 1 91 ? 3.922 0.612 -10.394 1.00 86.75 91 ILE A N 1
ATOM 698 C CA . ILE A 1 91 ? 5.088 0.062 -11.080 1.00 86.75 91 ILE A CA 1
ATOM 699 C C . ILE A 1 91 ? 6.182 1.112 -11.244 1.00 86.75 91 ILE A C 1
ATOM 701 O O . ILE A 1 91 ? 5.964 2.216 -11.741 1.00 86.75 91 ILE A O 1
ATOM 705 N N . ARG A 1 92 ? 7.392 0.715 -10.846 1.00 75.75 92 ARG A N 1
ATOM 706 C CA . ARG A 1 92 ? 8.618 1.510 -10.963 1.00 75.75 92 ARG A CA 1
ATOM 707 C C . ARG A 1 92 ? 9.295 1.342 -12.317 1.00 75.75 92 ARG A C 1
ATOM 709 O O . ARG A 1 92 ? 9.912 2.266 -12.824 1.00 75.75 92 ARG A O 1
ATOM 716 N N . GLN A 1 93 ? 9.213 0.149 -12.897 1.00 69.12 93 GLN A N 1
ATOM 717 C CA . GLN A 1 93 ? 10.030 -0.217 -14.047 1.00 69.12 93 GLN A CA 1
ATOM 718 C C . GLN A 1 93 ? 9.276 -0.099 -15.367 1.00 69.12 93 GLN A C 1
ATOM 720 O O . GLN A 1 93 ? 8.098 -0.429 -15.477 1.00 69.12 93 GLN A O 1
ATOM 725 N N . VAL A 1 94 ? 9.999 0.289 -16.412 1.00 58.81 94 VAL A N 1
ATOM 726 C CA . VAL A 1 94 ? 9.426 0.446 -17.756 1.00 58.81 94 VAL A CA 1
ATOM 727 C C . VAL A 1 94 ? 9.078 -0.912 -18.377 1.00 58.81 94 VAL A C 1
ATOM 729 O O . VAL A 1 94 ? 8.062 -1.034 -19.062 1.00 58.81 94 VAL A O 1
ATOM 732 N N . PHE A 1 95 ? 9.806 -1.971 -18.006 1.00 64.38 95 PHE A N 1
ATOM 733 C CA . PHE A 1 95 ? 9.482 -3.372 -18.315 1.00 64.38 95 PHE A CA 1
ATOM 734 C C . PHE A 1 95 ? 8.481 -3.988 -17.324 1.00 64.38 95 PHE A C 1
ATOM 736 O O . PHE A 1 95 ? 8.624 -5.132 -16.895 1.00 64.38 95 PHE A O 1
ATOM 743 N N . HIS A 1 96 ? 7.447 -3.229 -16.966 1.00 62.91 96 HIS A N 1
ATOM 744 C CA . HIS A 1 96 ? 6.381 -3.645 -16.054 1.00 62.91 96 HIS A CA 1
ATOM 745 C C . HIS A 1 96 ? 5.765 -5.008 -16.402 1.00 62.91 96 HIS A C 1
ATOM 747 O O . HIS A 1 96 ? 5.404 -5.754 -15.504 1.00 62.91 96 HIS A O 1
ATOM 753 N N . MET A 1 97 ? 5.685 -5.375 -17.684 1.00 68.19 97 MET A N 1
ATOM 754 C CA . MET A 1 97 ? 5.125 -6.665 -18.108 1.00 68.19 97 MET A CA 1
ATOM 755 C C . MET A 1 97 ? 5.966 -7.878 -17.697 1.00 68.19 97 MET A C 1
ATOM 757 O O . MET A 1 97 ? 5.418 -8.969 -17.613 1.00 68.19 97 MET A O 1
ATOM 761 N N . GLN A 1 98 ? 7.266 -7.712 -17.442 1.00 75.62 98 GLN A N 1
ATOM 762 C CA . GLN A 1 98 ? 8.139 -8.819 -17.044 1.00 75.62 98 GLN A CA 1
ATOM 763 C C . GLN A 1 98 ? 8.150 -9.020 -15.525 1.00 75.62 98 GLN A C 1
ATOM 765 O O . GLN A 1 98 ? 8.128 -10.156 -15.059 1.00 75.62 98 GLN A O 1
ATOM 770 N N . TRP A 1 99 ? 8.167 -7.920 -14.768 1.00 77.94 99 TRP A N 1
ATOM 771 C CA . TRP A 1 99 ? 8.451 -7.944 -13.329 1.00 77.94 99 TRP A CA 1
ATOM 772 C C . TRP A 1 99 ? 7.264 -7.602 -12.438 1.00 77.94 99 TRP A C 1
ATOM 774 O O . TRP A 1 99 ? 7.386 -7.744 -11.232 1.00 77.94 99 TRP A O 1
ATOM 784 N N . ARG A 1 100 ? 6.108 -7.208 -12.990 1.00 84.00 100 ARG A N 1
ATOM 785 C CA . ARG A 1 100 ? 4.922 -6.968 -12.159 1.00 84.00 100 ARG A CA 1
ATOM 786 C C . ARG A 1 100 ? 4.505 -8.227 -11.386 1.00 84.00 100 ARG A C 1
ATOM 788 O O . ARG A 1 100 ? 4.710 -9.345 -11.870 1.00 84.00 100 ARG A O 1
ATOM 795 N N . PRO A 1 101 ? 3.825 -8.069 -10.240 1.00 88.56 101 PRO A N 1
ATOM 796 C CA . PRO A 1 101 ? 3.051 -9.157 -9.659 1.00 88.56 101 PRO A CA 1
ATOM 797 C C . PRO A 1 101 ? 2.048 -9.729 -10.674 1.00 88.56 101 PRO A C 1
ATOM 799 O O . PRO A 1 101 ? 1.429 -8.992 -11.444 1.00 88.56 101 PRO A O 1
ATOM 802 N N . TRP A 1 102 ? 1.894 -11.053 -10.666 1.00 89.44 102 TRP A N 1
ATOM 803 C CA . TRP A 1 102 ? 0.996 -11.786 -11.558 1.00 89.44 102 TRP A CA 1
ATOM 804 C C . TRP A 1 102 ? -0.202 -12.321 -10.778 1.00 89.44 102 TRP A C 1
ATOM 806 O O . TRP A 1 102 ? -0.024 -12.962 -9.748 1.00 89.44 102 TRP A O 1
ATOM 816 N N . GLY A 1 103 ? -1.408 -12.078 -11.284 1.00 91.44 103 GLY A N 1
ATOM 817 C CA . GLY A 1 103 ? -2.654 -12.581 -10.707 1.00 91.44 103 GLY A CA 1
ATOM 818 C C . GLY A 1 103 ? -3.864 -11.819 -11.243 1.00 91.44 103 GLY A C 1
ATOM 819 O O . GLY A 1 103 ? -3.719 -10.717 -11.770 1.00 91.44 103 GLY A O 1
ATOM 820 N N . GLU A 1 104 ? -5.051 -12.407 -11.117 1.00 91.38 104 GLU A N 1
ATOM 821 C CA . GLU A 1 104 ? -6.307 -11.815 -11.608 1.00 91.38 104 GLU A CA 1
ATOM 822 C C . GLU A 1 104 ? -6.708 -10.574 -10.800 1.00 91.38 104 GLU A C 1
ATOM 824 O O . GLU A 1 104 ? -7.121 -9.566 -11.366 1.00 91.38 104 GLU A O 1
ATOM 829 N N . ASN A 1 105 ? -6.465 -10.611 -9.488 1.00 94.12 105 ASN A N 1
ATOM 830 C CA . ASN A 1 105 ? -6.758 -9.522 -8.552 1.00 94.12 105 ASN A CA 1
ATOM 831 C C . ASN A 1 105 ? -5.623 -8.478 -8.462 1.00 94.12 105 ASN A C 1
ATOM 833 O O . ASN A 1 105 ? -5.549 -7.684 -7.520 1.00 94.12 105 ASN A O 1
ATOM 837 N N . VAL A 1 106 ? -4.690 -8.495 -9.420 1.00 94.69 106 VAL A N 1
ATOM 838 C CA . VAL A 1 106 ? -3.555 -7.570 -9.469 1.00 94.69 106 VAL A CA 1
ATOM 839 C C . VAL A 1 106 ? -3.835 -6.448 -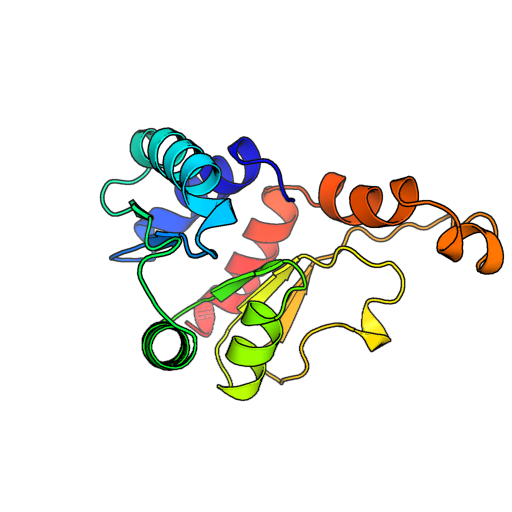10.456 1.00 94.69 106 VAL A C 1
ATOM 841 O O . VAL A 1 106 ? -3.851 -6.644 -11.672 1.00 94.69 106 VAL A O 1
ATOM 844 N N . HIS A 1 107 ? -3.947 -5.227 -9.943 1.00 94.44 107 HIS A N 1
ATOM 845 C CA . HIS A 1 107 ? -4.131 -4.041 -10.767 1.00 94.44 107 HIS A CA 1
ATOM 846 C C . HIS A 1 107 ? -2.876 -3.174 -10.729 1.00 94.44 107 HIS A C 1
ATOM 848 O O . HIS A 1 107 ? -2.480 -2.640 -9.693 1.00 94.44 107 HIS A O 1
ATOM 854 N N . THR A 1 108 ? -2.235 -3.012 -11.882 1.00 92.00 108 THR A N 1
ATOM 855 C CA . THR A 1 108 ? -0.999 -2.233 -11.994 1.00 92.00 108 THR A CA 1
ATOM 856 C C . THR A 1 108 ? -1.271 -0.792 -12.398 1.00 92.00 108 THR A C 1
ATOM 858 O O . THR A 1 108 ? -2.002 -0.549 -13.359 1.00 92.00 108 THR A O 1
ATOM 861 N N . ILE A 1 109 ? -0.622 0.154 -11.724 1.00 90.81 109 ILE A N 1
ATOM 862 C CA . ILE A 1 109 ? -0.674 1.586 -12.034 1.00 90.81 109 ILE A CA 1
ATOM 863 C C . ILE A 1 109 ? 0.727 2.033 -12.427 1.00 90.81 109 ILE A C 1
ATOM 865 O O . ILE A 1 109 ? 1.689 1.806 -11.699 1.00 90.81 109 ILE A O 1
ATOM 869 N N . TYR A 1 110 ? 0.852 2.676 -13.580 1.00 86.50 110 TYR A N 1
ATOM 870 C CA . TYR A 1 110 ? 2.128 3.180 -14.067 1.00 86.50 110 TYR A CA 1
ATOM 871 C C . TYR A 1 110 ? 1.910 4.406 -14.941 1.00 86.50 110 TYR A C 1
ATOM 873 O O . TYR A 1 110 ? 0.905 4.518 -15.647 1.00 86.50 110 TYR A O 1
ATOM 881 N N . HIS A 1 111 ? 2.857 5.338 -14.894 1.00 80.50 111 HIS A N 1
ATOM 882 C CA . HIS A 1 111 ? 2.862 6.466 -15.808 1.00 80.50 111 HIS A CA 1
ATOM 883 C C . HIS A 1 111 ? 3.371 6.004 -17.179 1.00 80.50 111 HIS A C 1
ATOM 885 O O . HIS A 1 111 ? 4.499 5.517 -17.300 1.00 80.50 111 HIS A O 1
ATOM 891 N N . LYS A 1 112 ? 2.532 6.126 -18.214 1.00 68.44 112 LYS A N 1
ATOM 892 C CA . LYS A 1 112 ? 2.907 5.784 -19.591 1.00 68.44 112 LYS A CA 1
ATOM 893 C C . LYS A 1 112 ? 3.895 6.822 -20.110 1.00 68.44 112 LYS A C 1
ATOM 895 O O . LYS A 1 112 ? 3.519 7.947 -20.418 1.00 68.44 112 LYS A O 1
ATOM 900 N N . TYR A 1 113 ? 5.161 6.438 -20.211 1.00 61.38 113 TYR A N 1
ATOM 901 C CA . TYR A 1 113 ? 6.169 7.268 -20.852 1.00 61.38 113 TYR A CA 1
ATOM 902 C C . TYR A 1 113 ? 6.121 7.051 -22.369 1.00 61.38 113 TYR A C 1
ATOM 904 O O . TYR A 1 113 ? 6.503 5.989 -22.854 1.00 61.38 113 TYR A O 1
ATOM 912 N N . ASN A 1 114 ? 5.628 8.040 -23.120 1.00 53.91 114 ASN A N 1
ATOM 913 C CA . ASN A 1 114 ? 5.440 7.919 -24.574 1.00 53.91 114 ASN A CA 1
ATOM 914 C C . ASN A 1 114 ? 6.737 8.082 -25.394 1.00 53.91 114 ASN A C 1
ATOM 916 O O . ASN A 1 114 ? 6.738 7.746 -26.571 1.00 53.91 114 ASN A O 1
ATOM 920 N N . ASN A 1 115 ? 7.844 8.541 -24.796 1.00 49.84 115 ASN A N 1
ATOM 921 C CA . ASN A 1 115 ? 9.091 8.849 -25.509 1.00 49.84 115 ASN A CA 1
ATOM 922 C C . ASN A 1 115 ? 10.304 8.167 -24.870 1.00 49.84 115 ASN A C 1
ATOM 924 O O . ASN A 1 115 ? 11.141 8.833 -24.275 1.00 49.84 115 ASN A O 1
ATOM 928 N N . VAL A 1 116 ? 10.433 6.843 -24.983 1.00 52.69 116 VAL A N 1
ATOM 929 C CA . VAL A 1 116 ? 11.666 6.154 -24.562 1.00 52.69 116 VAL A CA 1
ATOM 930 C C . VAL A 1 116 ? 12.814 6.586 -25.491 1.00 52.69 116 VAL A C 1
ATOM 932 O O . VAL A 1 116 ? 12.789 6.212 -26.666 1.00 52.69 116 VAL A O 1
ATOM 935 N N . PRO A 1 117 ? 13.847 7.319 -25.025 1.00 44.12 117 PRO A N 1
ATOM 936 C CA . PRO A 1 117 ? 15.039 7.527 -25.823 1.00 44.12 117 PRO A CA 1
ATOM 937 C C . PRO A 1 117 ? 15.825 6.223 -25.750 1.00 44.12 117 PRO A C 1
ATOM 939 O O . PRO A 1 117 ? 16.515 5.976 -24.770 1.00 44.12 117 PRO A O 1
ATOM 942 N N . ASN A 1 118 ? 15.669 5.389 -26.777 1.00 50.75 118 ASN A N 1
ATOM 943 C CA . ASN A 1 118 ? 16.396 4.144 -27.015 1.00 50.75 118 ASN A CA 1
ATOM 944 C C . ASN A 1 118 ? 16.281 3.081 -25.895 1.00 50.75 118 ASN A C 1
ATOM 946 O O . ASN A 1 118 ? 16.731 3.263 -24.764 1.00 50.75 118 ASN A O 1
ATOM 950 N N . LYS A 1 119 ? 15.711 1.912 -26.217 1.00 51.97 119 LYS A N 1
ATOM 951 C CA . LYS A 1 119 ? 15.490 0.810 -25.254 1.00 51.97 119 LYS A CA 1
ATOM 952 C C . LYS A 1 119 ? 16.784 0.359 -24.547 1.00 51.97 119 LYS A C 1
ATOM 954 O O . LYS A 1 119 ? 16.721 -0.062 -23.396 1.00 51.97 119 LYS A O 1
ATOM 959 N N . ASP A 1 120 ? 17.940 0.561 -25.179 1.00 52.28 120 ASP A N 1
ATOM 960 C CA . ASP A 1 120 ? 19.267 0.244 -24.631 1.00 52.28 120 ASP A CA 1
ATOM 96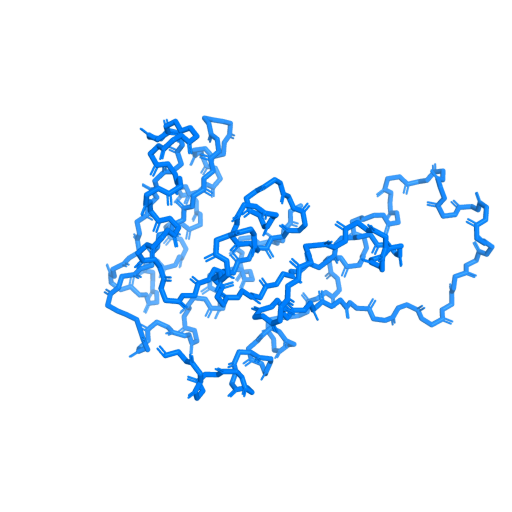1 C C . ASP A 1 120 ? 19.797 1.276 -23.615 1.00 52.28 120 ASP A C 1
ATOM 963 O O . ASP A 1 120 ? 20.605 0.946 -22.744 1.00 52.28 120 ASP A O 1
ATOM 967 N N . ALA A 1 121 ? 19.332 2.530 -23.669 1.00 50.31 121 ALA A N 1
ATOM 968 C CA . ALA A 1 121 ? 19.718 3.573 -22.713 1.00 50.31 121 ALA A CA 1
ATOM 969 C C . ALA A 1 121 ? 18.904 3.499 -21.407 1.00 50.31 121 ALA A C 1
ATOM 971 O O . ALA A 1 121 ? 19.397 3.900 -20.349 1.00 50.31 121 ALA A O 1
ATOM 972 N N . ALA A 1 122 ? 17.695 2.924 -21.463 1.00 51.66 122 ALA A N 1
ATOM 973 C CA . ALA A 1 122 ? 16.818 2.706 -20.311 1.00 51.66 122 ALA A CA 1
ATOM 974 C C . ALA A 1 122 ? 17.439 1.781 -19.248 1.00 51.66 122 ALA A C 1
ATOM 976 O O . ALA A 1 122 ? 17.182 1.945 -18.057 1.00 51.66 122 ALA A O 1
ATOM 977 N N . PHE A 1 123 ? 18.310 0.854 -19.659 1.00 51.75 123 PHE A N 1
ATOM 978 C CA . PHE A 1 123 ? 19.000 -0.071 -18.755 1.00 51.75 123 PHE A CA 1
ATOM 979 C C . PHE A 1 123 ? 20.089 0.605 -17.905 1.00 51.75 123 PHE A C 1
ATOM 981 O O . PHE A 1 123 ? 20.469 0.091 -16.855 1.00 51.75 123 PHE A O 1
ATOM 988 N N . LYS A 1 124 ? 20.611 1.760 -18.345 1.00 49.50 124 LYS A N 1
ATOM 989 C CA . LYS A 1 124 ? 21.847 2.348 -17.802 1.00 49.50 124 LYS A CA 1
ATOM 990 C C . LYS A 1 124 ? 21.653 3.457 -16.769 1.00 49.50 124 LYS A C 1
ATOM 992 O O . LYS A 1 124 ? 22.646 3.976 -16.266 1.00 49.50 124 LYS A O 1
ATOM 997 N N . LYS A 1 125 ? 20.424 3.840 -16.410 1.00 52.81 125 LYS A N 1
ATOM 998 C CA . LYS A 1 125 ? 20.214 4.939 -15.454 1.00 52.81 125 LYS A CA 1
ATOM 999 C C . LYS A 1 125 ? 19.166 4.613 -14.395 1.00 52.81 125 LYS A C 1
ATOM 1001 O O . LYS A 1 125 ? 17.980 4.535 -14.687 1.00 52.81 125 LYS A O 1
ATOM 1006 N N . LYS A 1 126 ? 19.612 4.599 -13.132 1.00 52.00 126 LYS A N 1
ATOM 1007 C CA . LYS A 1 126 ? 18.785 4.717 -11.913 1.00 52.00 126 LYS A CA 1
ATOM 1008 C C . LYS A 1 126 ? 17.694 5.798 -12.049 1.00 52.00 126 LYS A C 1
ATOM 1010 O O . LYS A 1 126 ? 16.569 5.589 -11.622 1.00 52.00 126 LYS A O 1
ATOM 1015 N N . ILE A 1 127 ? 18.020 6.889 -12.750 1.00 53.41 127 ILE A N 1
ATOM 1016 C CA . ILE A 1 127 ? 17.140 8.032 -13.058 1.00 53.41 127 ILE A CA 1
ATOM 1017 C C . ILE A 1 127 ? 15.854 7.607 -13.792 1.00 53.41 127 ILE A C 1
ATOM 1019 O O . ILE A 1 127 ? 14.808 8.212 -13.596 1.00 53.41 127 ILE A O 1
ATOM 1023 N N . PHE A 1 128 ? 15.894 6.555 -14.614 1.00 54.78 128 PHE A N 1
ATOM 1024 C CA . PHE A 1 128 ? 14.733 6.117 -15.392 1.00 54.78 128 PHE A CA 1
ATOM 1025 C C . PHE A 1 128 ? 13.761 5.245 -14.578 1.00 54.78 128 PHE A C 1
ATOM 1027 O O . PHE A 1 128 ? 12.554 5.295 -14.798 1.00 54.78 128 PHE A O 1
ATOM 1034 N N . PHE A 1 129 ? 14.273 4.488 -13.602 1.00 56.12 129 PHE A N 1
ATOM 1035 C CA . PHE A 1 129 ? 13.470 3.621 -12.729 1.00 56.12 129 PHE A CA 1
ATOM 1036 C C . PHE A 1 129 ? 12.655 4.390 -11.685 1.00 56.12 129 PHE A C 1
ATOM 1038 O O . PHE A 1 129 ? 11.606 3.920 -11.250 1.00 56.12 129 PHE A O 1
ATOM 1045 N N . ASP A 1 130 ? 13.128 5.560 -11.261 1.00 62.38 130 ASP A N 1
ATOM 1046 C CA . ASP A 1 130 ? 12.391 6.376 -10.296 1.00 62.38 130 ASP A CA 1
ATOM 1047 C C . ASP A 1 130 ? 11.392 7.321 -11.000 1.00 62.38 130 ASP A C 1
ATOM 1049 O O . ASP A 1 130 ? 10.309 7.562 -10.465 1.00 62.38 130 ASP A O 1
ATOM 1053 N N . TYR A 1 131 ? 11.651 7.707 -12.261 1.00 67.75 131 TYR A N 1
ATOM 1054 C CA . TYR A 1 131 ? 10.772 8.579 -13.055 1.00 67.75 131 TYR A CA 1
ATOM 1055 C C . TYR A 1 131 ? 9.331 8.058 -13.174 1.00 67.75 131 TYR A C 1
ATOM 1057 O O . TYR A 1 131 ? 8.376 8.815 -12.990 1.00 67.75 131 TYR A O 1
ATOM 1065 N N . CYS A 1 132 ? 9.134 6.770 -13.477 1.00 70.50 132 CYS A N 1
ATOM 1066 C CA . CYS A 1 132 ? 7.784 6.223 -13.649 1.00 70.50 132 CYS A CA 1
ATOM 1067 C C . CYS A 1 132 ? 6.952 6.339 -12.369 1.00 70.50 132 CYS A C 1
ATOM 1069 O O . CYS A 1 132 ? 5.789 6.731 -12.444 1.00 70.50 132 CYS A O 1
ATOM 1071 N N . LEU A 1 133 ? 7.545 6.054 -11.207 1.00 79.25 133 LEU A N 1
ATOM 1072 C CA . LEU A 1 133 ? 6.855 6.143 -9.921 1.00 79.25 133 LEU A CA 1
ATOM 1073 C C . LEU A 1 133 ? 6.646 7.601 -9.483 1.00 79.25 133 LEU A C 1
ATOM 1075 O O . LEU A 1 133 ? 5.587 7.945 -8.960 1.00 79.25 133 LEU A O 1
ATOM 1079 N N . GLU A 1 134 ? 7.621 8.475 -9.739 1.00 80.38 134 GLU A N 1
ATOM 1080 C CA . GLU A 1 134 ? 7.528 9.917 -9.475 1.00 80.38 134 GLU A CA 1
ATOM 1081 C C . GLU A 1 134 ? 6.422 10.608 -10.279 1.00 80.38 134 GLU A C 1
ATOM 1083 O O . GLU A 1 134 ? 5.893 11.628 -9.836 1.00 80.38 134 GLU A O 1
ATOM 1088 N N . ASN A 1 135 ? 6.007 10.044 -11.411 1.00 84.12 135 ASN A N 1
ATOM 1089 C CA . ASN A 1 135 ? 4.924 10.586 -12.235 1.00 84.12 135 ASN A CA 1
ATOM 1090 C C . ASN A 1 135 ? 3.574 9.880 -12.031 1.00 84.12 135 ASN A C 1
ATOM 1092 O O . ASN A 1 135 ? 2.579 10.262 -12.648 1.00 84.12 135 ASN A O 1
ATOM 1096 N N . VAL A 1 136 ? 3.494 8.883 -11.141 1.00 89.81 136 VAL A N 1
ATOM 1097 C CA . VAL A 1 136 ? 2.200 8.375 -10.665 1.00 89.81 136 VAL A CA 1
ATOM 1098 C C . VAL A 1 136 ? 1.614 9.392 -9.685 1.00 89.81 136 VAL A C 1
ATOM 1100 O O . VAL A 1 136 ? 2.157 9.594 -8.593 1.00 89.81 136 VAL A O 1
ATOM 1103 N N . SER A 1 137 ? 0.516 10.048 -10.070 1.00 93.69 137 SER A N 1
ATOM 1104 C CA . SER A 1 137 ? -0.198 10.993 -9.202 1.00 93.69 137 SER A CA 1
ATOM 1105 C C . SER A 1 137 ? -1.125 10.279 -8.214 1.00 93.69 137 SER A C 1
ATOM 1107 O O . SER A 1 137 ? -1.477 9.112 -8.398 1.00 93.69 137 SER A O 1
ATOM 1109 N N . VAL A 1 138 ? -1.547 10.988 -7.163 1.00 96.38 138 VAL A N 1
ATOM 1110 C CA . VAL A 1 138 ? -2.515 10.465 -6.182 1.00 96.38 138 VAL A CA 1
ATOM 1111 C C . VAL A 1 138 ? -3.845 10.149 -6.865 1.00 96.38 138 VAL A C 1
ATOM 1113 O O . VAL A 1 138 ? -4.464 9.127 -6.591 1.00 96.38 138 VAL A O 1
ATOM 1116 N N . GLU A 1 139 ? -4.258 10.989 -7.808 1.00 96.44 139 GLU A N 1
ATOM 1117 C CA . GLU A 1 139 ? -5.496 10.869 -8.570 1.00 96.44 139 GLU A CA 1
ATOM 1118 C C . GLU A 1 139 ? -5.493 9.633 -9.467 1.00 96.44 139 GLU A C 1
ATOM 1120 O O . GLU A 1 139 ? -6.516 8.964 -9.564 1.00 96.44 139 GLU A O 1
ATOM 1125 N N . MET A 1 140 ? -4.356 9.289 -10.085 1.00 95.00 140 MET A N 1
ATOM 1126 C CA . MET A 1 140 ? -4.236 8.050 -10.861 1.00 95.00 140 MET A CA 1
ATOM 1127 C C . MET A 1 140 ? -4.515 6.827 -9.983 1.00 95.00 140 MET A C 1
ATOM 1129 O O . MET A 1 140 ? -5.292 5.955 -10.369 1.00 95.00 140 MET A O 1
ATOM 1133 N N . VAL A 1 141 ? -3.914 6.785 -8.788 1.00 96.69 141 VAL A N 1
ATOM 1134 C CA . VAL A 1 141 ? -4.108 5.677 -7.844 1.00 96.69 141 VAL A CA 1
ATOM 1135 C C . VAL A 1 141 ? -5.536 5.659 -7.311 1.00 96.69 141 VAL A C 1
ATOM 1137 O O . VAL A 1 141 ? -6.177 4.613 -7.310 1.00 96.69 141 VAL A O 1
ATOM 1140 N N . TYR A 1 142 ? -6.070 6.818 -6.929 1.00 97.38 142 TYR A N 1
ATOM 1141 C CA . TYR A 1 142 ? -7.421 6.943 -6.389 1.00 97.38 142 TYR A CA 1
ATOM 1142 C C . TYR A 1 142 ? -8.514 6.620 -7.418 1.00 97.38 142 TYR A C 1
ATOM 1144 O O . TYR A 1 142 ? -9.519 5.995 -7.089 1.00 97.38 142 TYR A O 1
ATOM 1152 N N . ASN A 1 143 ? -8.335 7.005 -8.683 1.00 96.56 143 ASN A N 1
ATOM 1153 C CA . ASN A 1 143 ? -9.264 6.623 -9.743 1.00 96.56 143 ASN A CA 1
ATOM 1154 C C . ASN A 1 143 ? -9.250 5.113 -9.962 1.00 96.56 143 ASN A C 1
ATOM 1156 O O . ASN A 1 143 ? -10.320 4.511 -10.021 1.00 96.56 143 ASN A O 1
ATOM 1160 N N . LYS A 1 144 ? -8.061 4.494 -9.973 1.00 96.38 144 LYS A N 1
ATOM 1161 C CA . LYS A 1 144 ? -7.967 3.040 -10.095 1.00 96.38 144 LYS A CA 1
ATOM 1162 C C . LYS A 1 144 ? -8.583 2.321 -8.897 1.00 96.38 144 LYS A C 1
ATOM 1164 O O . LYS A 1 144 ? -9.274 1.329 -9.081 1.00 96.38 144 LYS A O 1
ATOM 1169 N N . TYR A 1 145 ? -8.385 2.854 -7.693 1.00 97.31 145 TYR A N 1
ATOM 1170 C CA . TYR A 1 145 ? -9.053 2.391 -6.482 1.00 97.31 145 TYR A CA 1
ATOM 1171 C C . TYR A 1 145 ? -10.578 2.392 -6.633 1.00 97.31 145 TYR A C 1
ATOM 1173 O O . TYR A 1 145 ? -11.206 1.367 -6.397 1.00 97.31 145 TYR A O 1
ATOM 1181 N N . LYS A 1 146 ? -11.180 3.492 -7.103 1.00 96.81 146 LYS A N 1
ATOM 1182 C CA . LYS A 1 146 ? -12.636 3.564 -7.316 1.00 96.81 146 LYS A CA 1
ATOM 1183 C C . LYS A 1 146 ? -13.154 2.520 -8.308 1.00 96.81 146 LYS A C 1
ATOM 1185 O O . LYS A 1 146 ? -14.240 1.997 -8.093 1.00 96.81 146 LYS A O 1
ATOM 1190 N N . GLU A 1 147 ? -12.401 2.217 -9.368 1.00 95.19 147 GLU A N 1
ATOM 1191 C CA . GLU A 1 147 ? -12.782 1.177 -10.338 1.00 95.19 147 GLU A CA 1
ATOM 1192 C C . GLU A 1 147 ? -12.890 -0.205 -9.682 1.00 95.19 147 GLU A C 1
ATOM 1194 O O . GLU A 1 147 ? -13.799 -0.967 -10.002 1.00 95.19 147 GLU A O 1
ATOM 1199 N N . ILE A 1 148 ? -11.979 -0.519 -8.75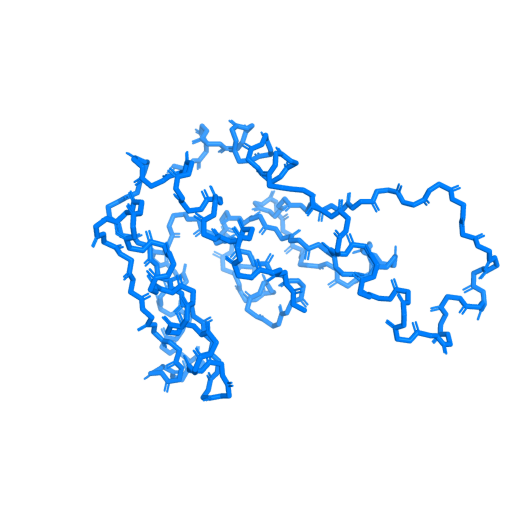6 1.00 94.69 148 ILE A N 1
ATOM 1200 C CA . ILE A 1 148 ? -11.894 -1.844 -8.127 1.00 94.69 148 ILE A CA 1
ATOM 1201 C C . ILE A 1 148 ? -12.616 -1.924 -6.781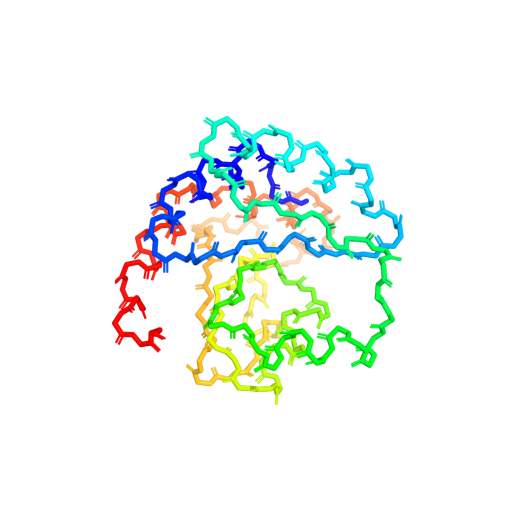 1.00 94.69 148 ILE A C 1
ATOM 1203 O O . ILE A 1 148 ? -12.800 -3.014 -6.259 1.00 94.69 148 ILE A O 1
ATOM 1207 N N . LYS A 1 149 ? -13.045 -0.790 -6.216 1.00 91.06 149 LYS A N 1
ATOM 1208 C CA . LYS A 1 149 ? -13.671 -0.710 -4.887 1.00 91.06 149 LYS A CA 1
ATOM 1209 C C . LYS A 1 149 ? -14.886 -1.629 -4.738 1.00 91.06 149 LYS A C 1
ATOM 1211 O O . LYS A 1 149 ? -15.130 -2.132 -3.656 1.00 91.06 149 LYS A O 1
ATOM 1216 N N . SER A 1 150 ? -15.630 -1.867 -5.817 1.00 86.50 150 SER A N 1
ATOM 1217 C CA . SER A 1 150 ? -16.778 -2.789 -5.824 1.00 86.50 150 SER A CA 1
ATOM 1218 C C . SER A 1 150 ? -16.412 -4.264 -5.587 1.00 86.50 150 SER A C 1
ATOM 1220 O O . SER A 1 150 ? -17.306 -5.080 -5.387 1.00 86.50 150 SER A O 1
ATOM 1222 N N . GLN A 1 151 ? -15.122 -4.604 -5.639 1.00 79.25 151 GLN A N 1
ATOM 1223 C CA . GLN A 1 151 ? -14.572 -5.953 -5.472 1.00 79.25 151 GLN A CA 1
ATOM 1224 C C . GLN A 1 151 ? -13.936 -6.165 -4.085 1.00 79.25 151 GLN A C 1
ATOM 1226 O O . GLN A 1 151 ? -13.390 -7.241 -3.836 1.00 79.25 151 GLN A O 1
ATOM 1231 N N . LEU A 1 152 ? -13.936 -5.130 -3.235 1.00 80.88 152 LEU A N 1
ATOM 1232 C CA . LEU A 1 152 ? -13.404 -5.144 -1.868 1.00 80.88 152 LEU A CA 1
ATOM 1233 C C . LEU A 1 152 ? -14.491 -5.538 -0.870 1.00 80.88 152 LEU A C 1
ATOM 1235 O O . LEU A 1 152 ? -14.143 -6.290 0.067 1.00 80.88 152 LEU A O 1
#

pLDDT: mean 86.32, std 14.65, range [44.12, 97.38]

Radius of gyration: 15.47 Å; chains: 1; bounding box: 39×30×41 Å